Protein AF-0000000085230302 (afdb_homodimer)

Solvent-accessible surface area (backbone atoms only — not comparable to full-atom values): 9273 Å² total; per-residue (Å²): 126,57,36,33,42,34,34,62,73,45,57,63,56,43,50,49,51,52,50,52,35,57,73,69,68,49,77,66,43,80,44,57,36,76,82,29,72,66,53,37,50,51,52,20,58,40,66,72,32,91,76,67,66,61,36,36,35,22,32,63,75,33,56,48,39,41,62,70,55,47,51,50,20,53,74,67,72,36,46,68,62,46,63,61,83,125,58,35,33,41,34,35,62,75,44,58,65,56,42,51,48,51,52,50,51,34,55,75,70,66,49,77,67,44,83,44,57,35,74,81,29,71,65,53,38,50,50,52,19,59,42,65,72,32,89,75,66,65,60,37,37,35,23,33,63,76,31,55,48,40,41,60,70,53,48,53,50,21,55,74,67,70,36,48,67,60,44,64,62,81

Organism: Amphiprion ocellaris (NCBI:txid80972)

Nearest PDB structures (foldseek):
  1t1v-assembly1_B  TM=9.118E-01  e=7.347E-06  Mus musculus
  1j0f-assembly1_A  TM=9.000E-01  e=3.557E-06  Mus musculus
  1sj6-assembly1_A  TM=8.194E-01  e=7.347E-06  Homo sapiens
  2e7p-assembly5_D  TM=6.920E-01  e=3.205E-01  Populus tremula x Populus tremuloides
  8plv-assembly1_A  TM=7.023E-01  e=3.657E-01  Schistosoma mansoni

pLDDT: mean 91.7, std 6.75, range [56.91, 97.38]

Radius of gyration: 17.57 Å; Cα contacts (8 Å, |Δi|>4): 260; chains: 2; bounding box: 34×49×40 Å

Sequence (170 aa):
MSLTLFYTSIKKSQDKIKAVLESLKIPFIMVDIAQSSEDRETMRRICGNPTALPPQLAHGDVYCGDFAAFENAIEEERLEEFLKQMSLTLFYTSIKKSQDKIKAVLESLKIPFIMVDIAQSSEDRETMRRICGNPTALPPQLAHGDVYCGDFAAFENAIEEERLEEFLKQ

Structure (mmCIF, N/CA/C/O backbone):
data_AF-0000000085230302-model_v1
#
loop_
_entity.id
_entity.type
_entity.pdbx_description
1 polymer 'SH3 domain-binding glutamic acid-rich-like protein'
#
loop_
_atom_site.group_PDB
_atom_site.id
_atom_site.type_symbol
_atom_site.label_atom_id
_atom_site.label_alt_id
_atom_site.label_comp_id
_atom_site.label_asym_id
_atom_site.label_entity_id
_atom_site.label_seq_id
_atom_site.pdbx_PDB_ins_code
_atom_site.Cartn_x
_atom_site.Cartn_y
_atom_site.Cartn_z
_atom_site.occupancy
_atom_site.B_iso_or_equiv
_atom_site.auth_seq_id
_atom_site.auth_comp_id
_atom_site.auth_asym_id
_atom_site.auth_atom_id
_atom_site.pdbx_PDB_model_num
ATOM 1 N N . MET A 1 1 ? -1.915 -22.859 1.489 1 68.5 1 MET A N 1
ATOM 2 C CA . MET A 1 1 ? -1.271 -21.562 1.744 1 68.5 1 MET A CA 1
ATOM 3 C C . MET A 1 1 ? -2.188 -20.406 1.355 1 68.5 1 MET A C 1
ATOM 5 O O . MET A 1 1 ? -3.084 -20.578 0.526 1 68.5 1 MET A O 1
ATOM 9 N N . SER A 1 2 ? -2.25 -19.406 2.164 1 88.75 2 SER A N 1
ATOM 10 C CA . SER A 1 2 ? -3.342 -18.438 2.049 1 88.75 2 SER A CA 1
ATOM 11 C C . SER A 1 2 ? -2.926 -17.234 1.222 1 88.75 2 SER A C 1
ATOM 13 O O . SER A 1 2 ? -1.739 -16.906 1.144 1 88.75 2 SER A O 1
ATOM 15 N N . LEU A 1 3 ? -3.748 -16.781 0.432 1 95.44 3 LEU A N 1
ATOM 16 C CA . LEU A 1 3 ? -3.568 -15.547 -0.328 1 95.44 3 LEU A CA 1
ATOM 17 C C . LEU A 1 3 ? -3.477 -14.336 0.602 1 95.44 3 LEU A C 1
ATOM 19 O O . LEU A 1 3 ? -4.273 -14.211 1.535 1 95.44 3 LEU A O 1
ATOM 23 N N . THR A 1 4 ? -2.367 -13.656 0.421 1 97.19 4 THR A N 1
ATOM 24 C CA . THR A 1 4 ? -2.152 -12.469 1.242 1 97.19 4 THR A CA 1
ATOM 25 C C . THR A 1 4 ? -2.244 -11.203 0.396 1 97.19 4 THR A C 1
ATOM 27 O O . THR A 1 4 ? -1.659 -11.125 -0.686 1 97.19 4 THR A O 1
ATOM 30 N N . LEU A 1 5 ? -3.049 -10.258 0.767 1 96.88 5 LEU A N 1
ATOM 31 C CA . LEU A 1 5 ? -3.102 -8.906 0.214 1 96.88 5 LEU A CA 1
ATOM 32 C C . LEU A 1 5 ? -2.355 -7.926 1.109 1 96.88 5 LEU A C 1
ATOM 34 O O . LEU A 1 5 ? -2.816 -7.605 2.207 1 96.88 5 LEU A O 1
ATOM 38 N N . PHE A 1 6 ? -1.157 -7.527 0.71 1 95.75 6 PHE A N 1
ATOM 39 C CA . PHE A 1 6 ? -0.429 -6.465 1.396 1 95.75 6 PHE A CA 1
ATOM 40 C C . PHE A 1 6 ? -0.986 -5.098 1.022 1 95.75 6 PHE A C 1
ATOM 42 O O . PHE A 1 6 ? -1.06 -4.75 -0.159 1 95.75 6 PHE A O 1
ATOM 49 N N . TYR A 1 7 ? -1.356 -4.293 1.96 1 92.38 7 TYR A N 1
ATOM 50 C CA . TYR A 1 7 ? -1.956 -2.984 1.72 1 92.38 7 TYR A CA 1
ATOM 51 C C . TYR A 1 7 ? -1.446 -1.959 2.725 1 92.38 7 TYR A C 1
ATOM 53 O O . TYR A 1 7 ? -0.609 -2.275 3.574 1 92.38 7 TYR A O 1
ATOM 61 N N . THR A 1 8 ? -1.794 -0.747 2.537 1 87.25 8 THR A N 1
ATOM 62 C CA . THR A 1 8 ? -1.407 0.295 3.482 1 87.25 8 THR A CA 1
ATOM 63 C C . THR A 1 8 ? -2.617 1.128 3.895 1 87.25 8 THR A C 1
ATOM 65 O O . THR A 1 8 ? -3.5 1.396 3.078 1 87.25 8 THR A O 1
ATOM 68 N N . SER A 1 9 ? -2.877 1.364 5.203 1 77.31 9 SER A N 1
ATOM 69 C CA . SER A 1 9 ? -3.959 2.164 5.766 1 77.31 9 SER A CA 1
ATOM 70 C C . SER A 1 9 ? -3.6 3.646 5.785 1 77.31 9 SER A C 1
ATOM 72 O O . SER A 1 9 ? -4.207 4.43 6.516 1 77.31 9 SER A O 1
ATOM 74 N N . ILE A 1 10 ? -2.693 4.074 5.012 1 74.94 10 ILE A N 1
ATOM 75 C CA . ILE A 1 10 ? -2.143 5.422 5.098 1 74.94 10 ILE A CA 1
ATOM 76 C C . ILE A 1 10 ? -3.172 6.434 4.594 1 74.94 10 ILE A C 1
ATOM 78 O O . ILE A 1 10 ? -2.996 7.645 4.762 1 74.94 10 ILE A O 1
ATOM 82 N N . LYS A 1 11 ? -4.234 6.102 4.031 1 75.38 11 LYS A N 1
ATOM 83 C CA . LYS A 1 11 ? -5.203 7.004 3.414 1 75.38 11 LYS A CA 1
ATOM 84 C C . LYS A 1 11 ? -5.785 7.973 4.441 1 75.38 11 LYS A C 1
ATOM 86 O O . LYS A 1 11 ? -5.859 9.18 4.191 1 75.38 11 LYS A O 1
ATOM 91 N N . LYS A 1 12 ? -6.172 7.414 5.504 1 81.31 12 LYS A N 1
ATOM 92 C CA . LYS A 1 12 ? -6.773 8.25 6.539 1 81.31 12 LYS A CA 1
ATOM 93 C C . LYS A 1 12 ? -5.812 9.344 6.988 1 81.31 12 LYS A C 1
ATOM 95 O O . LYS A 1 12 ? -6.219 10.492 7.176 1 81.31 12 LYS A O 1
ATOM 100 N N . SER A 1 13 ? -4.531 8.93 7.047 1 88.25 13 SER A N 1
ATOM 101 C CA . SER A 1 13 ? -3.527 9.891 7.496 1 88.25 13 SER A CA 1
ATOM 102 C C . SER A 1 13 ? -3.32 11 6.469 1 88.25 13 SER A C 1
ATOM 104 O O . SER A 1 13 ? -3.24 12.18 6.828 1 88.25 13 SER A O 1
ATOM 106 N N . GLN A 1 14 ? -3.264 10.656 5.203 1 91.88 14 GLN A N 1
ATOM 107 C CA . GLN A 1 14 ? -3.088 11.656 4.152 1 91.88 14 GLN A CA 1
ATOM 108 C C . GLN A 1 14 ? -4.301 12.578 4.062 1 91.88 14 GLN A C 1
ATOM 110 O O . GLN A 1 14 ? -4.152 13.789 3.896 1 91.88 14 GLN A O 1
ATOM 115 N N . ASP A 1 15 ? -5.484 12.016 4.191 1 91.06 15 ASP A N 1
ATOM 116 C CA . ASP A 1 15 ? -6.711 12.812 4.141 1 91.06 15 ASP A CA 1
ATOM 117 C C . ASP A 1 15 ? -6.77 13.812 5.293 1 91.06 15 ASP A C 1
ATOM 119 O O . ASP A 1 15 ? -7.203 14.945 5.113 1 91.06 15 ASP A O 1
ATOM 123 N N . LYS A 1 16 ? -6.328 13.336 6.406 1 93.38 16 LYS A N 1
ATOM 124 C CA . LYS A 1 16 ? -6.324 14.219 7.57 1 93.38 16 LYS A CA 1
ATOM 125 C C . LYS A 1 16 ? -5.375 15.391 7.363 1 93.38 16 LYS A C 1
ATOM 127 O O . LYS A 1 16 ? -5.727 16.531 7.652 1 93.38 16 LYS A O 1
ATOM 132 N N . ILE A 1 17 ? -4.207 15.156 6.887 1 96.12 17 ILE A N 1
ATOM 133 C CA . ILE A 1 17 ? -3.24 16.219 6.633 1 96.12 17 ILE A CA 1
ATOM 134 C C . ILE A 1 17 ? -3.828 17.219 5.641 1 96.12 17 ILE A C 1
ATOM 136 O O . ILE A 1 17 ? -3.814 18.438 5.891 1 96.12 17 ILE A O 1
ATOM 140 N N . LYS A 1 18 ? -4.297 16.672 4.531 1 96.06 18 LYS A N 1
ATOM 141 C CA . LYS A 1 18 ? -4.887 17.516 3.496 1 96.06 18 LYS A CA 1
ATOM 142 C C . LYS A 1 18 ? -6 18.391 4.07 1 96.06 18 LYS A C 1
ATOM 144 O O . LYS A 1 18 ? -6.031 19.594 3.834 1 96.06 18 LYS A O 1
ATOM 149 N N . ALA A 1 19 ? -6.949 17.797 4.82 1 95.88 19 ALA A N 1
ATOM 150 C CA . ALA A 1 19 ? -8.086 18.5 5.395 1 95.88 19 ALA A CA 1
ATOM 151 C C . ALA A 1 19 ? -7.629 19.625 6.312 1 95.88 19 ALA A C 1
ATOM 153 O O . ALA A 1 19 ? -8.18 20.734 6.27 1 95.88 19 ALA A O 1
ATOM 154 N N . VAL A 1 20 ? -6.656 19.375 7.156 1 96.31 20 VAL A N 1
ATOM 155 C CA . VAL A 1 20 ? -6.145 20.359 8.109 1 96.31 20 VAL A CA 1
ATOM 156 C C . VAL A 1 20 ? -5.504 21.531 7.355 1 96.31 20 VAL A C 1
ATOM 158 O O . VAL A 1 20 ? -5.77 22.688 7.656 1 96.31 20 VAL A O 1
ATOM 161 N N . LEU A 1 21 ? -4.637 21.219 6.355 1 96 21 LEU A N 1
ATOM 162 C CA . LEU A 1 21 ? -3.98 22.266 5.574 1 96 21 LEU A CA 1
ATOM 163 C C . LEU A 1 21 ? -5.008 23.125 4.84 1 96 21 LEU A C 1
ATOM 165 O O . LEU A 1 21 ? -4.887 24.344 4.805 1 96 21 LEU A O 1
ATOM 169 N N . GLU A 1 22 ? -6.023 22.516 4.293 1 96.81 22 GLU A N 1
ATOM 170 C CA . GLU A 1 22 ? -7.082 23.234 3.598 1 96.81 22 GLU A CA 1
ATOM 171 C C . GLU A 1 22 ? -7.895 24.094 4.562 1 96.81 22 GLU A C 1
ATOM 173 O O . GLU A 1 22 ? -8.219 25.25 4.258 1 96.81 22 GLU A O 1
ATOM 178 N N . SER A 1 23 ? -8.25 23.484 5.66 1 95.62 23 SER A N 1
ATOM 179 C CA . SER A 1 23 ? -9.023 24.219 6.66 1 95.62 23 SER A CA 1
ATOM 180 C C . SER A 1 23 ? -8.273 25.453 7.141 1 95.62 23 SER A C 1
ATOM 182 O O . SER A 1 23 ? -8.891 26.484 7.418 1 95.62 23 SER A O 1
ATOM 184 N N . LEU A 1 24 ? -6.992 25.359 7.277 1 93.69 24 LEU A N 1
ATOM 185 C CA . LEU A 1 24 ? -6.16 26.453 7.762 1 93.69 24 LEU A CA 1
ATOM 186 C C . LEU A 1 24 ? -5.711 27.359 6.605 1 93.69 24 LEU A C 1
ATOM 188 O O . LEU A 1 24 ? -4.961 28.312 6.812 1 93.69 24 LEU A O 1
ATOM 192 N N . LYS A 1 25 ? -6.102 27.047 5.406 1 94.75 25 LYS A N 1
ATOM 193 C CA . LYS A 1 25 ? -5.789 27.812 4.199 1 94.75 25 LYS A CA 1
ATOM 194 C C . LYS A 1 25 ? -4.281 27.875 3.971 1 94.75 25 LYS A C 1
ATOM 196 O O . LYS A 1 25 ? -3.756 28.922 3.588 1 94.75 25 LYS A O 1
ATOM 201 N N . ILE A 1 26 ? -3.633 26.828 4.254 1 93.5 26 ILE A N 1
ATOM 202 C CA . ILE A 1 26 ? -2.209 26.703 3.955 1 93.5 26 ILE A CA 1
ATOM 203 C C . ILE A 1 26 ? -2.021 26.125 2.557 1 93.5 26 ILE A C 1
ATOM 205 O O . ILE A 1 26 ? -2.453 25 2.285 1 93.5 26 ILE A O 1
ATOM 209 N N . PRO A 1 27 ? -1.378 26.922 1.729 1 95.12 27 PRO A N 1
ATOM 210 C CA . PRO A 1 27 ? -1.159 26.422 0.374 1 95.12 27 PRO A CA 1
ATOM 211 C C . PRO A 1 27 ? -0.179 25.25 0.337 1 95.12 27 PRO A C 1
ATOM 213 O O . PRO A 1 27 ? 0.812 25.234 1.072 1 95.12 27 PRO A O 1
ATOM 216 N N . PHE A 1 28 ? -0.475 24.297 -0.526 1 96.62 28 PHE A N 1
ATOM 217 C CA . PHE A 1 28 ? 0.389 23.141 -0.683 1 96.62 28 PHE A CA 1
ATOM 218 C C . PHE A 1 28 ? 0.173 22.484 -2.041 1 96.62 28 PHE A C 1
ATOM 220 O O . PHE A 1 28 ? -0.838 22.719 -2.701 1 96.62 28 PHE A O 1
ATOM 227 N N . ILE A 1 29 ? 1.235 21.703 -2.4 1 96.44 29 ILE A N 1
ATOM 228 C CA . ILE A 1 29 ? 1.155 20.891 -3.617 1 96.44 29 ILE A CA 1
ATOM 229 C C . ILE A 1 29 ? 1.073 19.422 -3.252 1 96.44 29 ILE A C 1
ATOM 231 O O . ILE A 1 29 ? 1.691 18.969 -2.281 1 96.44 29 ILE A O 1
ATOM 235 N N . MET A 1 30 ? 0.29 18.688 -4.035 1 94.75 30 MET A N 1
ATOM 236 C CA . MET A 1 30 ? 0.163 17.234 -3.836 1 94.75 30 MET A CA 1
ATOM 237 C C . MET A 1 30 ? 0.973 16.469 -4.875 1 94.75 30 MET A C 1
ATOM 239 O O . MET A 1 30 ? 0.862 16.734 -6.074 1 94.75 30 MET A O 1
ATOM 243 N N . VAL A 1 31 ? 1.837 15.602 -4.422 1 94.31 31 VAL A N 1
ATOM 244 C CA . VAL A 1 31 ? 2.639 14.773 -5.316 1 94.31 31 VAL A CA 1
ATOM 245 C C . VAL A 1 31 ? 2.33 13.305 -5.07 1 94.31 31 VAL A C 1
ATOM 247 O O . VAL A 1 31 ? 2.59 12.781 -3.986 1 94.31 31 VAL A O 1
ATOM 250 N N . ASP A 1 32 ? 1.752 12.586 -6.082 1 91.94 32 ASP A N 1
ATOM 251 C CA . ASP A 1 32 ? 1.423 11.164 -6 1 91.94 32 ASP A CA 1
ATOM 252 C C . ASP A 1 32 ? 2.629 10.297 -6.359 1 91.94 32 ASP A C 1
ATOM 254 O O . ASP A 1 32 ? 3.01 10.211 -7.531 1 91.94 32 ASP A O 1
ATOM 258 N N . ILE A 1 33 ? 3.16 9.578 -5.375 1 90.19 33 ILE A N 1
ATOM 259 C CA . ILE A 1 33 ? 4.402 8.852 -5.602 1 90.19 33 ILE A CA 1
ATOM 260 C C . ILE A 1 33 ? 4.098 7.48 -6.207 1 90.19 33 ILE A C 1
ATOM 262 O O . ILE A 1 33 ? 5.012 6.754 -6.6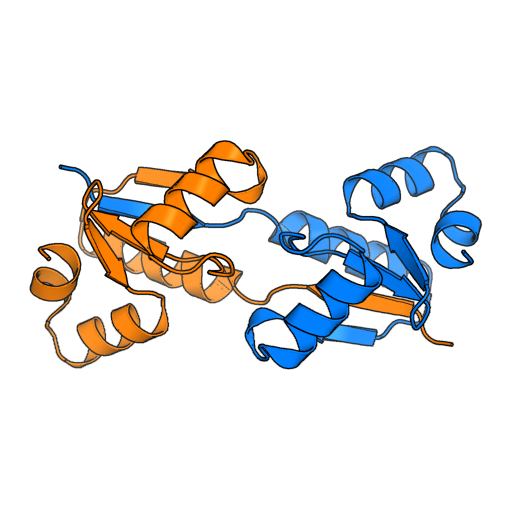02 1 90.19 33 ILE A O 1
ATOM 266 N N . ALA A 1 34 ? 2.861 7.07 -6.223 1 83.56 34 ALA A N 1
ATOM 267 C CA . ALA A 1 34 ? 2.49 5.805 -6.852 1 83.56 34 ALA A CA 1
ATOM 268 C C . ALA A 1 34 ? 2.617 5.887 -8.367 1 83.56 34 ALA A C 1
ATOM 270 O O . ALA A 1 34 ? 2.809 4.871 -9.039 1 83.56 34 ALA A O 1
ATOM 271 N N . GLN A 1 35 ? 2.625 7.062 -8.969 1 81.62 35 G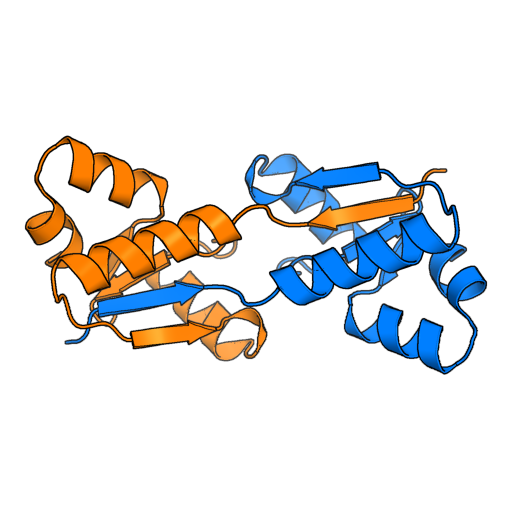LN A N 1
ATOM 272 C CA . GLN A 1 35 ? 2.561 7.246 -10.414 1 81.62 35 GLN A CA 1
ATOM 273 C C . GLN A 1 35 ? 3.951 7.473 -11 1 81.62 35 GLN A C 1
ATOM 275 O O . GLN A 1 35 ? 4.133 7.426 -12.219 1 81.62 35 GLN A O 1
ATOM 280 N N . SER A 1 36 ? 4.98 7.664 -10.164 1 85.19 36 SER A N 1
ATOM 281 C CA . SER A 1 36 ? 6.301 8.031 -10.664 1 85.19 36 SER A CA 1
ATOM 282 C C . SER A 1 36 ? 7.402 7.527 -9.734 1 85.19 36 SER A C 1
ATOM 284 O O . SER A 1 36 ? 7.473 7.934 -8.57 1 85.19 36 SER A O 1
ATOM 286 N N . SER A 1 37 ? 8.305 6.676 -10.328 1 88.31 37 SER A N 1
ATOM 287 C CA . SER A 1 37 ? 9.484 6.246 -9.586 1 88.31 37 SER A CA 1
ATOM 288 C C . SER A 1 37 ? 10.398 7.43 -9.258 1 88.31 37 SER A C 1
ATOM 290 O O . SER A 1 37 ? 11.031 7.453 -8.203 1 88.31 37 SER A O 1
ATOM 292 N N . GLU A 1 38 ? 10.383 8.414 -10.117 1 93.75 38 GLU A N 1
ATOM 293 C CA . GLU A 1 38 ? 11.195 9.609 -9.898 1 93.75 38 GLU A CA 1
ATOM 294 C C . GLU A 1 38 ? 10.695 10.398 -8.695 1 93.75 38 GLU A C 1
ATOM 296 O O . GLU A 1 38 ? 11.492 10.852 -7.867 1 93.75 38 GLU A O 1
ATOM 301 N N . ASP A 1 39 ? 9.391 10.562 -8.609 1 94.19 39 ASP A N 1
ATOM 302 C CA . ASP A 1 39 ? 8.812 11.281 -7.477 1 94.19 39 ASP A CA 1
ATOM 303 C C . ASP A 1 39 ? 9.062 10.539 -6.168 1 94.19 39 ASP A C 1
ATOM 305 O O . ASP A 1 39 ? 9.328 11.156 -5.137 1 94.19 39 ASP A O 1
ATOM 309 N N . ARG A 1 40 ? 9 9.289 -6.25 1 91.81 40 ARG A N 1
ATOM 310 C CA . ARG A 1 40 ? 9.273 8.453 -5.09 1 91.81 40 ARG A CA 1
ATOM 311 C C . ARG A 1 40 ? 10.719 8.617 -4.625 1 91.81 40 ARG A C 1
ATOM 313 O O . ARG A 1 40 ? 10.977 8.781 -3.43 1 91.81 40 ARG A O 1
ATOM 320 N N . GLU A 1 41 ? 11.641 8.594 -5.578 1 94.25 41 GLU A N 1
ATOM 321 C CA . GLU A 1 41 ? 13.055 8.781 -5.254 1 94.25 41 GLU A CA 1
ATOM 322 C C . GLU A 1 41 ? 13.312 10.164 -4.672 1 94.25 41 GLU A C 1
ATOM 324 O O . GLU A 1 41 ? 14.07 10.312 -3.715 1 94.25 41 GLU A O 1
ATOM 329 N N . THR A 1 42 ? 12.703 11.133 -5.219 1 95.94 42 THR A N 1
ATOM 330 C CA . THR A 1 42 ? 12.828 12.492 -4.715 1 95.94 42 THR A CA 1
ATOM 331 C C . THR A 1 42 ? 12.359 12.586 -3.268 1 95.94 42 THR A C 1
ATOM 333 O O . THR A 1 42 ? 13.055 13.141 -2.414 1 95.94 42 THR A O 1
ATOM 336 N N . MET A 1 43 ? 11.148 11.984 -2.961 1 96 43 MET A N 1
ATOM 337 C CA . MET A 1 43 ? 10.625 11.984 -1.6 1 96 43 MET A CA 1
ATOM 338 C C . MET A 1 43 ? 11.609 11.32 -0.639 1 96 43 MET A C 1
ATOM 340 O O . MET A 1 43 ? 11.922 11.875 0.415 1 96 43 MET A O 1
ATOM 344 N N . ARG A 1 44 ? 12.117 10.203 -1.077 1 95.62 44 ARG A N 1
ATOM 345 C CA . ARG A 1 44 ? 13.008 9.43 -0.209 1 95.62 44 ARG A CA 1
ATOM 346 C C . ARG A 1 44 ? 14.336 10.148 -0.002 1 95.62 44 ARG A C 1
ATOM 348 O O . ARG A 1 44 ? 14.922 10.078 1.079 1 95.62 44 ARG A O 1
ATOM 355 N N . ARG A 1 45 ? 14.82 10.797 -1.045 1 96.38 45 ARG A N 1
ATOM 356 C CA . ARG A 1 45 ? 16.016 11.625 -0.924 1 96.38 45 ARG A CA 1
ATOM 357 C C . ARG A 1 45 ? 15.805 12.75 0.082 1 96.38 45 ARG A C 1
ATOM 359 O O . ARG A 1 45 ? 16.625 12.961 0.97 1 96.38 45 ARG A O 1
ATOM 366 N N . ILE A 1 46 ? 14.695 13.414 -0.033 1 95.62 46 ILE A N 1
ATOM 367 C CA . ILE A 1 46 ? 14.383 14.539 0.84 1 95.62 46 ILE A CA 1
ATOM 368 C C . ILE A 1 46 ? 14.242 14.055 2.281 1 95.62 46 ILE A C 1
ATOM 370 O O . ILE A 1 46 ? 14.734 14.695 3.211 1 95.62 46 ILE A O 1
ATOM 374 N N . CYS A 1 47 ? 13.594 12.961 2.477 1 94.38 47 CYS A N 1
ATOM 375 C CA . CYS A 1 47 ? 13.352 12.375 3.791 1 94.38 47 CYS A CA 1
ATOM 376 C C . CYS A 1 47 ? 14.648 11.836 4.391 1 94.38 47 CYS A C 1
ATOM 378 O O . CYS A 1 47 ? 14.742 11.648 5.605 1 94.38 47 CYS A O 1
ATOM 380 N N . GLY A 1 48 ? 15.641 11.523 3.521 1 94.19 48 GLY A N 1
ATOM 381 C CA . GLY A 1 48 ? 16.844 10.844 3.965 1 94.19 48 GLY A CA 1
ATOM 382 C C . GLY A 1 48 ? 16.609 9.398 4.352 1 94.19 48 GLY A C 1
ATOM 383 O O . GLY A 1 48 ? 17.266 8.867 5.242 1 94.19 48 GLY A O 1
ATOM 384 N N . ASN A 1 49 ? 15.57 8.781 3.873 1 91.56 49 ASN A N 1
ATOM 385 C CA . ASN A 1 49 ? 15.133 7.422 4.164 1 91.56 49 ASN A CA 1
ATOM 386 C C . ASN A 1 49 ? 14.703 6.688 2.9 1 91.56 49 ASN A C 1
ATOM 388 O O . ASN A 1 49 ? 13.641 6.969 2.346 1 91.56 49 ASN A O 1
ATOM 392 N N . PRO A 1 50 ? 15.547 5.703 2.459 1 88.88 50 PRO A N 1
ATOM 393 C CA . PRO A 1 50 ? 15.281 5.012 1.194 1 88.88 50 PRO A CA 1
ATOM 394 C C . PRO A 1 50 ? 14.016 4.16 1.241 1 88.88 50 PRO A C 1
ATOM 396 O O . PRO A 1 50 ? 13.531 3.711 0.199 1 88.88 50 PRO A O 1
ATOM 399 N N . THR A 1 51 ? 13.43 3.984 2.398 1 85.56 51 THR A N 1
ATOM 400 C CA . THR A 1 51 ? 12.25 3.127 2.502 1 85.56 51 THR A CA 1
ATOM 401 C C . THR A 1 51 ? 11.062 3.908 3.045 1 85.56 51 THR A C 1
ATOM 403 O O . THR A 1 51 ? 10.086 3.318 3.514 1 85.56 51 THR A O 1
ATOM 406 N N . ALA A 1 52 ? 11.148 5.25 3.018 1 89.5 52 ALA A N 1
ATOM 407 C CA . ALA A 1 52 ? 10.078 6.09 3.547 1 89.5 52 ALA A CA 1
ATOM 408 C C . ALA A 1 52 ? 8.758 5.812 2.834 1 89.5 52 ALA A C 1
ATOM 410 O O . ALA A 1 52 ? 8.727 5.641 1.613 1 89.5 52 ALA A O 1
ATOM 411 N N . LEU A 1 53 ? 7.668 5.719 3.539 1 88.94 53 LEU A N 1
ATOM 412 C CA . LEU A 1 53 ? 6.312 5.617 3.014 1 88.94 53 LEU A CA 1
ATOM 413 C C . LEU A 1 53 ? 5.582 6.949 3.129 1 88.94 53 LEU A C 1
ATOM 415 O O . LEU A 1 53 ? 5.859 7.738 4.035 1 88.94 53 LEU A O 1
ATOM 419 N N . PRO A 1 54 ? 4.715 7.211 2.199 1 91.88 54 PRO A N 1
ATOM 420 C CA . PRO A 1 54 ? 3.852 8.383 2.355 1 91.88 54 PRO A CA 1
ATOM 421 C C . PRO A 1 54 ? 2.82 8.211 3.469 1 91.88 54 PRO A C 1
ATOM 423 O O . PRO A 1 54 ? 2.6 7.098 3.947 1 91.88 54 PRO A O 1
ATOM 426 N N . PRO A 1 55 ? 2.295 9.234 3.916 1 93.94 55 PRO A N 1
ATOM 427 C CA . PRO A 1 55 ? 2.49 10.617 3.471 1 93.94 55 PRO A CA 1
ATOM 428 C C . PRO A 1 55 ? 3.736 11.266 4.074 1 93.94 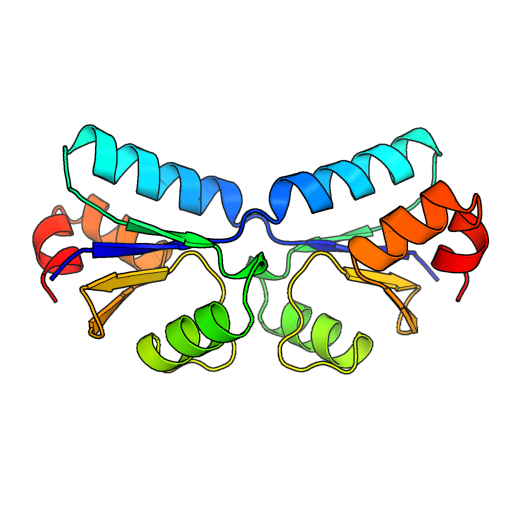55 PRO A C 1
ATOM 430 O O . PRO A 1 55 ? 4.156 10.891 5.176 1 93.94 55 PRO A O 1
ATOM 433 N N . GLN A 1 56 ? 4.359 12.125 3.422 1 96.06 56 GLN A N 1
ATOM 434 C CA . GLN A 1 56 ? 5.504 12.922 3.848 1 96.06 56 GLN A CA 1
ATOM 435 C C . GLN A 1 56 ? 5.316 14.391 3.488 1 96.06 56 GLN A C 1
ATOM 437 O O . GLN A 1 56 ? 4.688 14.711 2.477 1 96.06 56 GLN A O 1
ATOM 442 N N . LEU A 1 57 ? 5.785 15.227 4.32 1 97.38 57 LEU A N 1
ATOM 443 C CA . LEU A 1 57 ? 5.707 16.672 4.09 1 97.38 57 LEU A CA 1
ATOM 444 C C . LEU A 1 57 ? 7.102 17.266 3.943 1 97.38 57 LEU A C 1
ATOM 446 O O . LEU A 1 57 ? 8.023 16.891 4.672 1 97.38 57 LEU A O 1
ATOM 450 N N . ALA A 1 58 ? 7.254 18.188 2.996 1 96.75 58 ALA A N 1
ATOM 451 C CA . ALA A 1 58 ? 8.508 18.891 2.766 1 96.75 58 ALA A CA 1
ATOM 452 C C . ALA A 1 58 ? 8.25 20.312 2.254 1 96.75 58 ALA A C 1
ATOM 454 O O . ALA A 1 58 ? 7.246 20.547 1.576 1 96.75 58 ALA A O 1
ATOM 455 N N . HIS A 1 59 ? 9.016 21.172 2.65 1 95.12 59 HIS A N 1
ATOM 456 C CA . HIS A 1 59 ? 9.102 22.5 2.053 1 95.12 59 HIS A CA 1
ATOM 457 C C . HIS A 1 59 ? 10.266 22.578 1.073 1 95.12 59 HIS A C 1
ATOM 459 O O . HIS A 1 59 ? 11.406 22.812 1.481 1 95.12 59 HIS A O 1
ATOM 465 N N . GLY A 1 60 ? 9.906 22.5 -0.199 1 91.31 60 GLY A N 1
ATOM 466 C CA . GLY A 1 60 ? 11 22.328 -1.144 1 91.31 60 GLY A CA 1
ATOM 467 C C . GLY A 1 60 ? 11.828 21.078 -0.883 1 91.31 60 GLY A C 1
ATOM 468 O O . GLY A 1 60 ? 11.289 19.969 -0.84 1 91.31 60 GLY A O 1
ATOM 469 N N . ASP A 1 61 ? 13.148 21.219 -0.607 1 92.56 61 ASP A N 1
ATOM 470 C CA . ASP A 1 61 ? 14.031 20.078 -0.354 1 92.56 61 ASP A CA 1
ATOM 471 C C . ASP A 1 61 ? 14.266 19.891 1.143 1 92.56 61 ASP A C 1
ATOM 473 O O . ASP A 1 61 ? 15.102 19.078 1.547 1 92.56 61 ASP A O 1
ATOM 477 N N . VAL A 1 62 ? 13.531 20.688 1.854 1 94 62 VAL A N 1
ATOM 478 C CA . VAL A 1 62 ? 13.68 20.578 3.301 1 94 62 VAL A CA 1
ATOM 479 C C . VAL A 1 62 ? 12.586 19.688 3.877 1 94 62 VAL A C 1
ATOM 481 O O . VAL A 1 62 ? 11.398 20 3.771 1 94 62 VAL A O 1
ATOM 484 N N . TYR A 1 63 ? 13.062 18.594 4.508 1 96.25 63 TYR A N 1
ATOM 485 C CA . TYR A 1 63 ? 12.133 17.641 5.094 1 96.25 63 TYR A CA 1
ATOM 486 C C . TYR A 1 63 ? 11.453 18.219 6.328 1 96.25 63 TYR A C 1
ATOM 488 O O . TYR A 1 63 ? 12.117 18.781 7.207 1 96.25 63 TYR A O 1
ATOM 496 N N . CYS A 1 64 ? 10.039 18.172 6.406 1 96.38 64 CYS A N 1
ATOM 497 C CA . CYS A 1 64 ? 9.281 18.609 7.57 1 96.38 64 CYS A CA 1
ATOM 498 C C . CYS A 1 64 ? 8.984 17.438 8.5 1 96.38 64 CYS A C 1
ATOM 500 O O . CYS A 1 64 ? 9.18 17.531 9.711 1 96.38 64 CYS A O 1
ATOM 502 N N . GLY A 1 65 ? 8.453 16.344 7.898 1 95.81 65 GLY A N 1
ATOM 503 C CA . GLY A 1 65 ? 8.117 15.211 8.734 1 95.81 65 GLY A CA 1
ATOM 504 C C . GLY A 1 65 ? 7.031 14.336 8.141 1 95.81 65 GLY A C 1
ATOM 505 O O . GLY A 1 65 ? 6.539 14.609 7.043 1 95.81 65 GLY A O 1
ATOM 506 N N . ASP A 1 66 ? 6.766 13.203 8.945 1 94.62 66 ASP A N 1
ATOM 507 C CA . ASP A 1 66 ? 5.695 12.281 8.578 1 94.62 66 ASP A CA 1
ATOM 508 C C . ASP A 1 66 ? 4.398 12.625 9.305 1 94.62 66 ASP A C 1
ATOM 510 O O . ASP A 1 66 ? 4.273 13.703 9.891 1 94.62 66 ASP A O 1
ATOM 514 N N . PHE A 1 67 ? 3.357 11.727 9.211 1 93.69 67 PHE A N 1
ATOM 515 C CA . PHE A 1 67 ? 2.049 11.945 9.812 1 93.69 67 PHE A CA 1
ATOM 516 C C . PHE A 1 67 ? 2.166 12.07 11.328 1 93.69 67 PHE A C 1
ATOM 518 O O . PHE A 1 67 ? 1.525 12.922 11.945 1 93.69 67 PHE A O 1
ATOM 525 N N . ALA A 1 68 ? 2.967 11.164 11.961 1 93.31 68 ALA A N 1
ATOM 526 C CA . ALA A 1 68 ? 3.146 11.219 13.406 1 93.31 68 ALA A CA 1
ATOM 527 C C . ALA A 1 68 ? 3.672 12.586 13.844 1 93.31 68 ALA A C 1
ATOM 529 O O . ALA A 1 68 ? 3.17 13.172 14.797 1 93.31 68 ALA A O 1
ATOM 530 N N . ALA A 1 69 ? 4.711 13.102 13.172 1 95 69 ALA A N 1
ATOM 531 C CA . ALA A 1 69 ? 5.273 14.414 13.453 1 95 69 ALA A CA 1
ATOM 532 C C . ALA A 1 69 ? 4.234 15.516 13.242 1 95 69 ALA A C 1
ATOM 534 O O . ALA A 1 69 ? 4.168 16.469 14.008 1 95 69 ALA A O 1
ATOM 535 N N . PHE A 1 70 ? 3.449 15.383 12.25 1 96.75 70 PHE A N 1
ATOM 536 C CA . PHE A 1 70 ? 2.389 16.344 11.945 1 96.75 70 PHE A CA 1
ATOM 537 C C . PHE A 1 70 ? 1.365 16.391 13.07 1 96.75 70 PHE A C 1
ATOM 539 O O . PHE A 1 70 ? 1.002 17.469 13.531 1 96.75 70 PHE A O 1
ATOM 546 N N . GLU A 1 71 ? 0.913 15.242 13.484 1 95.19 71 GLU A N 1
ATOM 547 C CA . GLU A 1 71 ? -0.061 15.18 14.57 1 95.19 71 GLU A CA 1
ATOM 548 C C . GLU A 1 71 ? 0.497 15.789 15.852 1 95.19 71 GLU A C 1
ATOM 550 O O . GLU A 1 71 ? -0.213 16.5 16.562 1 95.19 71 GLU A O 1
ATOM 555 N N . ASN A 1 72 ? 1.759 15.477 16.125 1 96.81 72 ASN A N 1
ATOM 556 C CA . ASN A 1 72 ? 2.408 16.062 17.297 1 96.81 72 ASN A CA 1
ATOM 557 C C . ASN A 1 72 ? 2.451 17.578 17.219 1 96.81 72 ASN A C 1
ATOM 559 O O . ASN A 1 72 ? 2.24 18.266 18.219 1 96.81 72 ASN A O 1
ATOM 563 N N . ALA A 1 73 ? 2.748 18.062 16.031 1 95.81 73 ALA A N 1
ATOM 564 C CA . ALA A 1 73 ? 2.807 19.5 15.812 1 95.81 73 ALA A CA 1
ATOM 565 C C . ALA A 1 73 ? 1.444 20.141 16.047 1 95.81 73 ALA A C 1
ATOM 567 O O . ALA A 1 73 ? 1.356 21.234 16.625 1 95.81 73 ALA A O 1
ATOM 568 N N . ILE A 1 74 ? 0.422 19.516 15.562 1 94.19 74 ILE A N 1
ATOM 569 C CA . ILE A 1 74 ? -0.934 20 15.781 1 94.19 74 ILE A CA 1
ATOM 570 C C . ILE A 1 74 ? -1.242 20.016 17.281 1 94.19 74 ILE A C 1
ATOM 572 O O . ILE A 1 74 ? -1.743 21.016 17.812 1 94.19 74 ILE A O 1
ATOM 576 N N . GLU A 1 75 ? -1.02 18.984 17.906 1 94.75 75 GLU A N 1
ATOM 577 C CA . GLU A 1 75 ? -1.298 18.828 19.344 1 94.75 75 GLU A CA 1
ATOM 578 C C . GLU A 1 75 ? -0.543 19.875 20.156 1 94.75 75 GLU A C 1
ATOM 580 O O . GLU A 1 75 ? -1.069 20.391 21.141 1 94.75 75 GLU A O 1
ATOM 585 N N . GLU A 1 76 ? 0.642 20.188 19.812 1 95.25 76 GLU A N 1
ATOM 586 C CA . GLU A 1 76 ? 1.489 21.141 20.516 1 95.25 76 GLU A CA 1
ATOM 587 C C . GLU A 1 76 ? 1.275 22.562 20 1 95.25 76 GLU A C 1
ATOM 589 O O . GLU A 1 76 ? 1.977 23.484 20.406 1 95.25 76 GLU A O 1
ATOM 594 N N . GLU A 1 77 ? 0.326 22.719 19.094 1 92.88 77 GLU A N 1
ATOM 595 C CA . GLU A 1 77 ? 0.05 24.016 1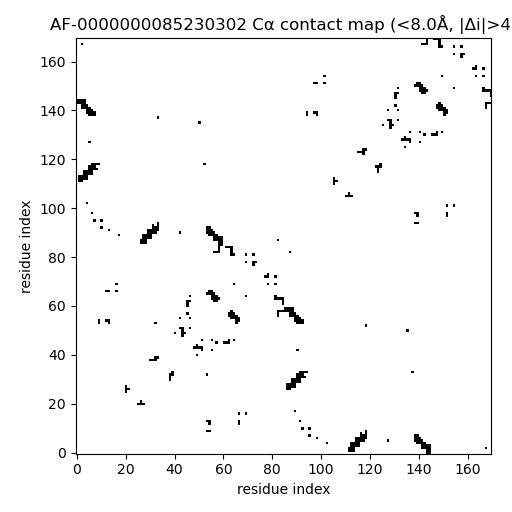8.5 1 92.88 77 GLU A CA 1
ATOM 596 C C . GLU A 1 77 ? 1.305 24.609 17.875 1 92.88 77 GLU A C 1
ATOM 598 O O . GLU A 1 77 ? 1.579 25.812 18.031 1 92.88 77 GLU A O 1
ATOM 603 N N . ARG A 1 78 ? 2.141 23.844 17.188 1 94.06 78 ARG A N 1
ATOM 604 C CA . ARG A 1 78 ? 3.381 24.266 16.531 1 94.06 78 ARG A CA 1
ATOM 605 C C . ARG A 1 78 ? 3.391 23.875 15.062 1 94.06 78 ARG A C 1
ATOM 607 O O . ARG A 1 78 ? 4.43 23.5 14.523 1 94.06 78 ARG A O 1
ATOM 614 N N . LEU A 1 79 ? 2.25 23.953 14.422 1 92.5 79 LEU A N 1
ATOM 615 C CA . LEU A 1 79 ? 2.123 23.547 13.031 1 92.5 79 LEU A CA 1
ATOM 616 C C . LEU A 1 79 ? 2.924 24.469 12.117 1 92.5 79 LEU A C 1
ATOM 618 O O . LEU A 1 79 ? 3.602 24 11.195 1 92.5 79 LEU A O 1
ATOM 622 N N . GLU A 1 80 ? 2.869 25.734 12.398 1 89.56 80 GLU A N 1
ATOM 623 C CA . GLU A 1 80 ? 3.607 26.688 11.586 1 89.56 80 GLU A CA 1
ATOM 624 C C . GLU A 1 80 ? 5.105 26.406 11.625 1 89.56 80 GLU A C 1
ATOM 626 O O . GLU A 1 80 ? 5.781 26.469 10.594 1 89.56 80 GLU A O 1
ATOM 631 N N . GLU A 1 81 ? 5.637 26.141 12.766 1 91.25 81 GLU A N 1
ATOM 632 C CA . GLU A 1 81 ? 7.047 25.812 12.914 1 91.25 81 GLU A CA 1
ATOM 633 C C . GLU A 1 81 ? 7.379 24.5 12.203 1 91.25 81 GLU A C 1
ATOM 635 O O . GLU A 1 81 ? 8.453 24.359 11.617 1 91.25 81 GLU A O 1
ATOM 640 N N . PHE A 1 82 ? 6.527 23.562 12.375 1 92.5 82 PHE A N 1
ATOM 641 C CA . PHE A 1 82 ? 6.672 22.25 11.742 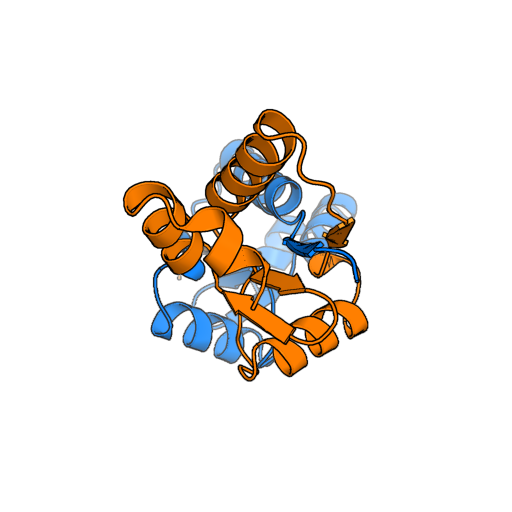1 92.5 82 PHE A CA 1
ATOM 642 C C . PHE A 1 82 ? 6.777 22.391 10.227 1 92.5 82 PHE A C 1
ATOM 644 O O . PHE A 1 82 ? 7.578 21.719 9.586 1 92.5 82 PHE A O 1
ATOM 651 N N . LEU A 1 83 ? 5.98 23.344 9.602 1 88.69 83 LEU A N 1
ATOM 652 C CA . LEU A 1 83 ? 5.922 23.5 8.148 1 88.69 83 LEU A CA 1
ATOM 653 C C . LEU A 1 83 ? 7.016 24.438 7.66 1 88.69 83 LEU A C 1
ATOM 655 O O . LEU A 1 83 ? 7.246 24.547 6.453 1 88.69 83 LEU A O 1
ATOM 659 N N . LYS A 1 84 ? 7.688 25.297 8.5 1 76.56 84 LYS A N 1
ATOM 660 C CA . LYS A 1 84 ? 8.703 26.281 8.172 1 76.56 84 LYS A CA 1
ATOM 661 C C . LYS A 1 84 ? 10.102 25.688 8.25 1 76.56 84 LYS A C 1
ATOM 663 O O . LYS A 1 84 ? 11.078 26.312 7.82 1 76.56 84 LYS A O 1
ATOM 668 N N . GLN A 1 85 ? 10.18 24.406 8.5 1 58 85 GLN A N 1
ATOM 669 C CA . GLN A 1 85 ? 11.586 24.078 8.75 1 58 85 GLN A CA 1
ATOM 670 C C . GLN A 1 85 ? 12.445 24.375 7.523 1 58 85 GLN A C 1
ATOM 672 O O . GLN A 1 85 ? 11.945 24.359 6.395 1 58 85 GLN A O 1
ATOM 677 N N . MET B 1 1 ? 9.117 28.969 -1.198 1 68.44 1 MET B N 1
ATOM 678 C CA . MET B 1 1 ? 9.148 27.547 -1.521 1 68.44 1 MET B CA 1
ATOM 679 C C . MET B 1 1 ? 7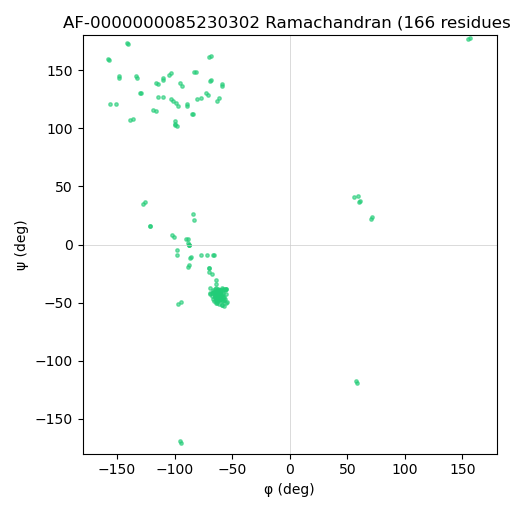.898 26.828 -1.018 1 68.44 1 MET B C 1
ATOM 681 O O . MET B 1 1 ? 7.254 27.297 -0.077 1 68.44 1 MET B O 1
ATOM 685 N N . SER B 1 2 ? 7.242 25.969 -1.79 1 88.62 2 SER B N 1
ATOM 686 C CA . SER B 1 2 ? 5.879 25.531 -1.535 1 88.62 2 SER B CA 1
ATOM 687 C C . SER B 1 2 ? 5.863 24.234 -0.736 1 88.62 2 SER B C 1
ATOM 689 O O . SER B 1 2 ? 6.812 23.438 -0.797 1 88.62 2 SER B O 1
ATOM 691 N N . LEU B 1 3 ? 5.062 24.172 0.166 1 95.56 3 LEU B N 1
ATOM 692 C CA . LEU B 1 3 ? 4.82 22.953 0.932 1 95.56 3 LEU B CA 1
ATOM 693 C C . LEU B 1 3 ? 4.312 21.828 0.028 1 95.56 3 LEU B C 1
ATOM 695 O O . LEU B 1 3 ? 3.428 22.047 -0.802 1 95.56 3 LEU B O 1
ATOM 699 N N . THR B 1 4 ? 5.043 20.75 0.155 1 97.12 4 THR B N 1
ATOM 700 C CA . THR B 1 4 ? 4.656 19.609 -0.657 1 97.12 4 THR B CA 1
ATOM 701 C C . THR B 1 4 ? 4.172 18.453 0.225 1 97.12 4 THR B C 1
ATOM 703 O O . THR B 1 4 ? 4.816 18.109 1.219 1 97.12 4 THR B O 1
ATOM 706 N N . LEU B 1 5 ? 3.002 17.938 -0.049 1 96.81 5 LEU B N 1
ATOM 707 C CA . LEU B 1 5 ? 2.479 16.703 0.547 1 96.81 5 LEU B CA 1
ATOM 708 C C . LEU B 1 5 ? 2.648 15.531 -0.402 1 96.81 5 LEU B C 1
ATOM 710 O O . LEU B 1 5 ? 1.965 15.445 -1.424 1 96.81 5 LEU B O 1
ATOM 714 N N . PHE B 1 6 ? 3.592 14.664 -0.086 1 95.62 6 PHE B N 1
ATOM 715 C CA . PHE B 1 6 ? 3.74 13.414 -0.826 1 95.62 6 PHE B CA 1
ATOM 716 C C . PHE B 1 6 ? 2.732 12.375 -0.345 1 95.62 6 PHE B C 1
ATOM 718 O O . PHE B 1 6 ? 2.682 12.062 0.846 1 95.62 6 PHE B O 1
ATOM 725 N N . TYR B 1 7 ? 1.936 11.812 -1.241 1 92.38 7 TYR B N 1
ATOM 726 C CA . TYR B 1 7 ? 0.897 10.852 -0.895 1 92.38 7 TYR B CA 1
ATOM 727 C C . TYR B 1 7 ? 0.827 9.727 -1.926 1 92.38 7 TYR B C 1
ATOM 729 O O . TYR B 1 7 ? 1.608 9.703 -2.881 1 92.38 7 TYR B O 1
ATOM 737 N N . THR B 1 8 ? 0.025 8.758 -1.594 1 87.25 8 THR B N 1
ATOM 738 C CA . THR B 1 8 ? -0.165 7.672 -2.551 1 87.25 8 THR B CA 1
ATOM 739 C C . THR B 1 8 ? -1.649 7.41 -2.789 1 87.25 8 THR B C 1
ATOM 741 O O . THR B 1 8 ? -2.457 7.5 -1.859 1 87.25 8 THR B O 1
ATOM 744 N N . SER B 1 9 ? -2.166 7.316 -4.105 1 76.88 9 SER B N 1
ATOM 745 C CA . SER B 1 9 ? -3.541 7.031 -4.504 1 76.88 9 SER B CA 1
ATOM 746 C C . SER B 1 9 ? -3.811 5.531 -4.52 1 76.88 9 SER B C 1
ATOM 748 O O . SER B 1 9 ? -4.777 5.074 -5.141 1 76.88 9 SER B O 1
ATOM 750 N N . ILE B 1 10 ? -3.137 4.742 -3.781 1 75.44 10 ILE B N 1
ATOM 751 C CA . ILE B 1 10 ? -3.176 3.289 -3.883 1 75.44 10 ILE B CA 1
ATOM 752 C C . ILE B 1 10 ? -4.457 2.762 -3.242 1 75.44 10 ILE B C 1
ATOM 754 O O . ILE B 1 10 ? -4.812 1.594 -3.418 1 75.44 10 ILE B O 1
ATOM 758 N N . LYS B 1 11 ? -5.266 3.465 -2.57 1 75.44 11 LYS B N 1
ATOM 759 C CA . LYS B 1 11 ? -6.438 3.016 -1.826 1 75.44 11 LYS B CA 1
ATOM 760 C C . LYS B 1 11 ? -7.48 2.4 -2.758 1 75.44 11 LYS B C 1
ATOM 762 O O . LYS B 1 11 ? -7.996 1.314 -2.486 1 75.44 11 LYS B O 1
ATOM 767 N N . LYS B 1 12 ? -7.762 3.146 -3.771 1 81.5 12 LYS B N 1
ATOM 768 C CA . LYS B 1 12 ? -8.766 2.664 -4.711 1 81.5 12 LYS B CA 1
ATOM 769 C C . LYS B 1 12 ? -8.398 1.283 -5.246 1 81.5 12 LYS B C 1
ATOM 771 O O . LYS B 1 12 ? -9.266 0.408 -5.363 1 81.5 12 LYS B O 1
ATOM 776 N N . SER B 1 13 ? -7.066 1.104 -5.488 1 88.44 13 SER B N 1
ATOM 777 C CA . SER B 1 13 ? -6.598 -0.162 -6.043 1 88.44 13 SER B CA 1
ATOM 778 C C . SER B 1 13 ? -6.734 -1.294 -5.031 1 88.44 13 SER B C 1
ATOM 780 O O . SER B 1 13 ? -7.184 -2.389 -5.375 1 88.44 13 SER B O 1
ATOM 782 N N . GLN B 1 14 ? -6.41 -1.014 -3.811 1 91.94 14 GLN B N 1
ATOM 783 C CA . GLN B 1 14 ? -6.523 -2.029 -2.771 1 91.94 14 GLN B CA 1
ATOM 784 C C . GLN B 1 14 ? -7.98 -2.391 -2.508 1 91.94 14 GLN B C 1
ATOM 786 O O . GLN B 1 14 ? -8.312 -3.566 -2.338 1 91.94 14 GLN B O 1
ATOM 791 N N . ASP B 1 15 ? -8.867 -1.392 -2.467 1 91.19 15 ASP B N 1
ATOM 792 C CA . ASP B 1 15 ? -10.297 -1.625 -2.248 1 91.19 15 ASP B CA 1
ATOM 793 C C . ASP B 1 15 ? -10.891 -2.48 -3.365 1 91.19 15 ASP B C 1
ATOM 795 O O . ASP B 1 15 ? -11.719 -3.354 -3.109 1 91.19 15 ASP B O 1
ATOM 799 N N . LYS B 1 16 ? -10.422 -2.193 -4.555 1 93.56 16 LYS B N 1
ATOM 800 C CA . LYS B 1 16 ? -10.914 -2.967 -5.688 1 93.56 16 LYS B CA 1
ATOM 801 C C . LYS B 1 16 ? -10.508 -4.434 -5.574 1 93.56 16 LYS B C 1
ATOM 803 O O . LYS B 1 16 ? -11.328 -5.328 -5.789 1 93.56 16 LYS B O 1
ATOM 808 N N . ILE B 1 17 ? -9.297 -4.703 -5.246 1 96.12 17 ILE B N 1
ATOM 809 C CA . ILE B 1 17 ? -8.82 -6.074 -5.082 1 96.12 17 ILE B CA 1
ATOM 810 C C . ILE B 1 17 ? -9.641 -6.781 -4.008 1 96.12 17 ILE B C 1
ATOM 812 O O . ILE B 1 17 ? -10.141 -7.887 -4.234 1 96.12 17 ILE B O 1
ATOM 816 N N . LYS B 1 18 ? -9.719 -6.109 -2.871 1 95.81 18 LYS B N 1
ATOM 817 C CA . LYS B 1 18 ? -10.461 -6.676 -1.751 1 95.81 18 LYS B CA 1
ATOM 818 C C . LYS B 1 18 ? -11.891 -7.016 -2.16 1 95.81 18 LYS B C 1
ATOM 820 O O . LYS B 1 18 ? -12.375 -8.117 -1.896 1 95.81 18 LYS B O 1
ATOM 825 N N . ALA B 1 19 ? -12.625 -6.09 -2.779 1 95.94 19 ALA B N 1
ATOM 826 C CA . ALA B 1 19 ? -14.008 -6.258 -3.203 1 95.94 19 ALA B CA 1
ATOM 827 C C . ALA B 1 19 ? -14.156 -7.457 -4.137 1 95.94 19 ALA B C 1
ATOM 829 O O . ALA B 1 19 ? -15.102 -8.242 -4.008 1 95.94 19 ALA B O 1
ATOM 830 N N . VAL B 1 20 ? -13.258 -7.57 -5.086 1 96.31 20 VAL B N 1
ATOM 831 C CA . VAL B 1 20 ? -13.297 -8.648 -6.07 1 96.31 20 VAL B CA 1
ATOM 832 C C . VAL B 1 20 ? -13.094 -9.992 -5.379 1 96.31 20 VAL B C 1
ATOM 834 O O . VAL B 1 20 ? -13.844 -10.938 -5.617 1 96.31 20 VAL B O 1
ATOM 837 N N . LEU B 1 21 ? -12.07 -10.102 -4.559 1 95.94 21 LEU B N 1
ATOM 838 C CA . LEU B 1 21 ? -11.797 -11.336 -3.836 1 95.94 21 LEU B CA 1
ATOM 839 C C . LEU B 1 21 ? -12.984 -11.734 -2.965 1 95.94 21 LEU B C 1
ATOM 841 O O . LEU B 1 21 ? -13.367 -12.906 -2.922 1 95.94 21 LEU B O 1
ATOM 845 N N . GLU B 1 22 ? -13.602 -10.797 -2.295 1 96.81 22 GLU B N 1
ATOM 846 C CA . GLU B 1 22 ? -14.773 -11.055 -1.457 1 96.81 22 GLU B CA 1
ATOM 847 C C . GLU B 1 22 ? -15.969 -11.492 -2.297 1 96.81 22 GLU B C 1
ATOM 849 O O . GLU B 1 22 ? -16.688 -12.422 -1.929 1 96.81 22 GLU B O 1
ATOM 854 N N . SER B 1 23 ? -16.203 -10.703 -3.35 1 95.62 23 SER B N 1
ATOM 855 C CA . SER B 1 23 ? -17.312 -11.023 -4.234 1 95.62 23 SER B CA 1
ATOM 856 C C . SER B 1 23 ? -17.203 -12.445 -4.773 1 95.62 23 SER B C 1
ATOM 858 O O . SER B 1 23 ? -18.203 -13.133 -4.965 1 95.62 23 SER B O 1
ATOM 860 N N . LEU B 1 24 ? -15.977 -12.914 -5.094 1 93.38 24 LEU B N 1
ATOM 861 C CA . LEU B 1 24 ? -15.719 -14.242 -5.652 1 93.38 24 LEU B CA 1
ATOM 862 C C . LEU B 1 24 ? -15.539 -15.273 -4.543 1 93.38 24 LEU B C 1
ATOM 864 O O . LEU B 1 24 ? -15.266 -16.438 -4.816 1 93.38 24 LEU B O 1
ATOM 868 N N . LYS B 1 25 ? -15.641 -14.812 -3.248 1 94.62 25 LYS B N 1
ATOM 869 C CA . LYS B 1 25 ? -15.523 -15.68 -2.08 1 94.62 25 LYS B CA 1
ATOM 870 C C . LYS B 1 25 ? -14.156 -16.359 -2.039 1 94.62 25 LYS B C 1
ATOM 872 O O . LYS B 1 25 ? -14.055 -17.547 -1.719 1 94.62 25 LYS B O 1
ATOM 877 N N . ILE B 1 26 ? -13.203 -15.633 -2.443 1 93.31 26 ILE B N 1
ATOM 878 C CA . ILE B 1 26 ? -11.828 -16.109 -2.32 1 93.31 26 ILE B CA 1
ATOM 879 C C . ILE B 1 26 ? -11.258 -15.688 -0.97 1 93.31 26 ILE B C 1
ATOM 881 O O . ILE B 1 26 ? -11.156 -14.492 -0.677 1 93.31 26 ILE B O 1
ATOM 885 N N . PRO B 1 27 ? -10.867 -16.719 -0.206 1 95.12 27 PRO B N 1
ATOM 886 C CA . PRO B 1 27 ? -10.289 -16.375 1.099 1 95.12 27 PRO B CA 1
ATOM 887 C C . PRO B 1 27 ? -8.922 -15.703 0.983 1 95.12 27 PRO B C 1
ATOM 889 O O . PRO B 1 27 ? -8.117 -16.078 0.127 1 95.12 27 PRO B O 1
ATOM 892 N N . PHE B 1 28 ? -8.703 -14.719 1.834 1 96.38 28 PHE B N 1
ATOM 893 C CA . PHE B 1 28 ? -7.43 -14.008 1.858 1 96.38 28 PHE B CA 1
ATOM 894 C C . PHE B 1 28 ? -7.199 -13.359 3.219 1 96.38 28 PHE B C 1
ATOM 896 O O . PHE B 1 28 ? -8.133 -13.203 4.004 1 96.38 28 PHE B O 1
ATOM 903 N N . ILE B 1 29 ? -5.875 -13.086 3.443 1 96.44 29 ILE B N 1
ATOM 904 C CA . ILE B 1 29 ? -5.48 -12.352 4.641 1 96.44 29 ILE B CA 1
ATOM 905 C C . ILE B 1 29 ? -5.004 -10.953 4.25 1 96.44 29 ILE B C 1
ATOM 907 O O . ILE B 1 29 ? -4.398 -10.766 3.193 1 96.44 29 ILE B O 1
ATOM 911 N N . MET B 1 30 ? -5.367 -9.961 5.117 1 94.56 30 MET B N 1
ATOM 912 C CA . MET B 1 30 ? -4.922 -8.586 4.898 1 94.56 30 MET B CA 1
ATOM 913 C C . MET B 1 30 ? -3.748 -8.242 5.812 1 94.56 30 MET B C 1
ATOM 915 O O . MET B 1 30 ? -3.812 -8.469 7.023 1 94.56 30 MET B O 1
ATOM 919 N N . VAL B 1 31 ? -2.604 -7.805 5.25 1 94.44 31 VAL B N 1
ATOM 920 C CA . VAL B 1 31 ? -1.429 -7.395 6.012 1 94.44 31 VAL B CA 1
ATOM 921 C C . VAL B 1 31 ? -1.149 -5.91 5.773 1 94.44 31 VAL B C 1
ATOM 923 O O . VAL B 1 31 ? -0.85 -5.504 4.648 1 94.44 31 VAL B O 1
ATOM 926 N N . ASP B 1 32 ? -1.276 -5.055 6.824 1 92 32 ASP B N 1
ATOM 927 C CA . ASP B 1 32 ? -1.011 -3.619 6.758 1 92 32 ASP B CA 1
ATOM 928 C C . ASP B 1 32 ? 0.477 -3.328 6.941 1 92 32 ASP B C 1
ATOM 930 O O . ASP B 1 32 ? 1.004 -3.439 8.055 1 92 32 ASP B O 1
ATOM 934 N N . ILE B 1 33 ? 1.151 -2.84 5.891 1 90.19 33 ILE B N 1
ATOM 935 C CA . ILE B 1 33 ? 2.6 -2.676 5.938 1 90.19 33 ILE B CA 1
ATOM 936 C C . ILE B 1 33 ? 2.947 -1.317 6.539 1 90.19 33 ILE B C 1
ATOM 938 O O . ILE B 1 33 ? 4.117 -1.028 6.805 1 90.19 33 ILE B O 1
ATOM 942 N N . ALA B 1 34 ? 1.956 -0.43 6.688 1 83.62 34 ALA B N 1
ATOM 943 C CA . ALA B 1 34 ? 2.209 0.86 7.324 1 83.62 34 ALA B CA 1
ATOM 944 C C . ALA B 1 34 ? 2.467 0.694 8.82 1 83.62 34 ALA B C 1
ATOM 946 O O . ALA B 1 34 ? 3.115 1.539 9.438 1 83.62 34 ALA B O 1
ATOM 947 N N . GLN B 1 35 ? 2.055 -0.418 9.43 1 81.62 35 GLN B N 1
ATOM 948 C CA . GLN B 1 35 ? 2.098 -0.603 10.875 1 81.62 35 GLN B CA 1
ATOM 949 C C . GLN B 1 35 ? 3.334 -1.394 11.297 1 81.62 35 GLN B C 1
ATOM 951 O O . GLN B 1 35 ? 3.652 -1.478 12.484 1 81.62 35 GLN B O 1
ATOM 956 N N . SER B 1 36 ? 4.156 -1.9 10.328 1 85.5 36 SER B N 1
ATOM 957 C CA . SER B 1 36 ? 5.266 -2.785 10.664 1 85.5 36 SER B CA 1
ATOM 958 C C . SER B 1 36 ? 6.352 -2.742 9.594 1 85.5 36 SER B C 1
ATOM 960 O O . SER B 1 36 ? 6.113 -3.115 8.445 1 85.5 36 SER B O 1
ATOM 962 N N . SER B 1 37 ? 7.504 -2.375 10.062 1 88.5 37 SER B N 1
ATOM 963 C CA . SER B 1 37 ? 8.664 -2.445 9.18 1 88.5 37 SER B CA 1
ATOM 964 C C . SER B 1 37 ? 8.961 -3.885 8.773 1 88.5 37 SER B C 1
ATOM 966 O O . SER B 1 37 ? 9.406 -4.141 7.652 1 88.5 37 SER B O 1
ATOM 968 N N . GLU B 1 38 ? 8.719 -4.711 9.641 1 93.94 38 GLU B N 1
ATOM 969 C CA . GLU B 1 38 ? 8.938 -6.125 9.352 1 93.94 38 GLU B CA 1
ATOM 970 C C . GLU B 1 38 ? 8.023 -6.617 8.242 1 93.94 38 GLU B C 1
ATOM 972 O O . GLU B 1 38 ? 8.469 -7.324 7.332 1 93.94 38 GLU B O 1
ATOM 977 N N . ASP B 1 39 ? 6.773 -6.332 8.328 1 94.31 39 ASP B N 1
ATOM 978 C CA . ASP B 1 39 ? 5.824 -6.723 7.293 1 94.31 39 ASP B CA 1
ATOM 979 C C . ASP B 1 39 ? 6.195 -6.102 5.945 1 94.31 39 ASP B C 1
ATOM 981 O O . ASP B 1 39 ? 6.066 -6.75 4.906 1 94.31 39 ASP B O 1
ATOM 985 N N . ARG B 1 40 ? 6.641 -4.871 5.977 1 92 40 ARG B N 1
ATOM 986 C CA . ARG B 1 40 ? 7.094 -4.184 4.773 1 92 40 ARG B CA 1
ATOM 987 C C . ARG B 1 40 ? 8.273 -4.906 4.137 1 92 40 ARG B C 1
ATOM 989 O O . ARG B 1 40 ? 8.289 -5.133 2.926 1 92 40 ARG B O 1
ATOM 996 N N . GLU B 1 41 ? 9.25 -5.305 4.992 1 94.38 41 GLU B N 1
ATOM 997 C CA . GLU B 1 41 ? 10.414 -6.039 4.5 1 94.38 41 GLU B CA 1
ATOM 998 C C . GLU B 1 41 ? 10.016 -7.391 3.918 1 94.38 41 GLU B C 1
ATOM 1000 O O . GLU B 1 41 ? 10.531 -7.801 2.877 1 94.38 41 GLU B O 1
ATOM 1005 N N . THR B 1 42 ? 9.172 -7.992 4.527 1 96 42 THR B N 1
ATOM 1006 C CA . THR B 1 42 ? 8.68 -9.273 4.047 1 96 42 THR B CA 1
ATOM 1007 C C . THR B 1 42 ? 8.031 -9.125 2.67 1 96 42 THR B C 1
ATOM 1009 O O . THR B 1 42 ? 8.336 -9.891 1.751 1 96 42 THR B O 1
ATOM 1012 N N . MET B 1 43 ? 7.164 -8.148 2.518 1 96.12 43 MET B N 1
ATOM 1013 C CA . MET B 1 43 ? 6.523 -7.891 1.232 1 96.12 43 MET B CA 1
ATOM 1014 C C . MET B 1 43 ? 7.562 -7.66 0.141 1 96.12 43 MET B C 1
ATOM 1016 O O . MET B 1 43 ? 7.488 -8.266 -0.929 1 96.12 43 MET B O 1
ATOM 1020 N N . ARG B 1 44 ? 8.516 -6.82 0.484 1 95.75 44 ARG B N 1
ATOM 1021 C CA . ARG B 1 44 ? 9.523 -6.449 -0.504 1 95.75 44 ARG B CA 1
ATOM 1022 C C . ARG B 1 44 ? 10.398 -7.641 -0.861 1 95.75 44 ARG B C 1
ATOM 1024 O O . ARG B 1 44 ? 10.836 -7.781 -2.008 1 95.75 44 ARG B O 1
ATOM 1031 N N . ARG B 1 45 ? 10.719 -8.438 0.149 1 96.56 45 ARG B N 1
ATOM 1032 C CA . ARG B 1 45 ? 11.453 -9.68 -0.102 1 96.56 45 ARG B CA 1
ATOM 1033 C C . ARG B 1 45 ? 10.68 -10.594 -1.045 1 96.56 45 ARG B C 1
ATOM 1035 O O . ARG B 1 45 ? 11.234 -11.094 -2.025 1 96.56 45 ARG B O 1
ATOM 1042 N N . ILE B 1 46 ? 9.438 -10.797 -0.783 1 95.69 46 ILE B N 1
ATOM 1043 C CA . ILE B 1 46 ? 8.594 -11.68 -1.582 1 95.69 46 ILE B CA 1
ATOM 1044 C C . ILE B 1 46 ? 8.484 -11.141 -3.006 1 95.69 46 ILE B C 1
ATOM 1046 O O . ILE B 1 46 ? 8.562 -11.898 -3.973 1 95.69 46 ILE B O 1
ATOM 1050 N N . CYS B 1 47 ? 8.289 -9.883 -3.148 1 94.56 47 CYS B N 1
ATOM 1051 C CA . CYS B 1 4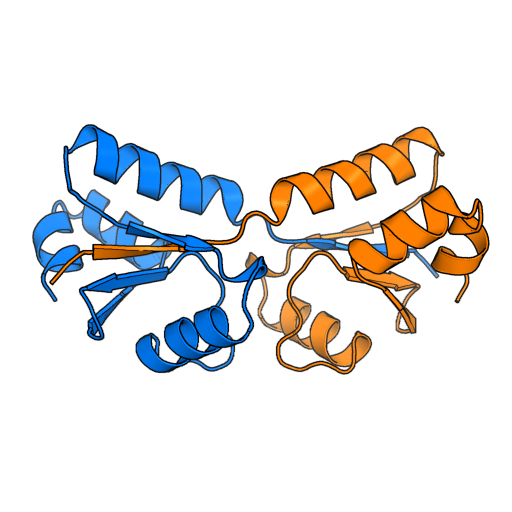7 ? 8.156 -9.211 -4.434 1 94.56 47 CYS B CA 1
ATOM 1052 C C . CYS B 1 47 ? 9.469 -9.227 -5.203 1 94.56 47 CYS B C 1
ATOM 1054 O O . CYS B 1 47 ? 9.484 -9.055 -6.422 1 94.56 47 CYS B O 1
ATOM 1056 N N . GLY B 1 48 ? 10.609 -9.336 -4.473 1 94.19 48 GLY B N 1
ATOM 1057 C CA . GLY B 1 48 ? 11.922 -9.188 -5.078 1 94.19 48 GLY B CA 1
ATOM 1058 C C . GLY B 1 48 ? 12.242 -7.758 -5.477 1 94.19 48 GLY B C 1
ATOM 1059 O O . GLY B 1 48 ? 12.945 -7.523 -6.461 1 94.19 48 GLY B O 1
ATOM 1060 N N . ASN B 1 49 ? 11.617 -6.773 -4.863 1 91.75 49 ASN B N 1
ATOM 1061 C CA . ASN B 1 49 ? 11.734 -5.344 -5.133 1 91.75 49 ASN B CA 1
ATOM 1062 C C . ASN B 1 49 ? 11.781 -4.531 -3.846 1 91.75 49 ASN B C 1
ATOM 1064 O O . ASN B 1 49 ? 10.766 -4.371 -3.164 1 91.75 49 ASN B O 1
ATOM 1068 N N . PRO B 1 50 ? 13.039 -4.016 -3.561 1 88.94 50 PRO B N 1
ATOM 1069 C CA . PRO B 1 50 ? 13.234 -3.312 -2.291 1 88.94 50 PRO B CA 1
ATOM 1070 C C . PRO B 1 50 ? 12.43 -2.021 -2.197 1 88.94 50 PRO B C 1
ATOM 1072 O O . PRO B 1 50 ? 12.297 -1.447 -1.114 1 88.94 50 PRO B O 1
ATOM 1075 N N . THR B 1 51 ? 11.797 -1.563 -3.281 1 85.69 51 THR B N 1
ATOM 1076 C CA . THR B 1 51 ? 11.062 -0.302 -3.26 1 85.69 51 THR B CA 1
ATOM 1077 C C . THR B 1 51 ? 9.602 -0.522 -3.625 1 85.69 51 THR B C 1
ATOM 1079 O O . THR B 1 51 ? 8.898 0.424 -3.982 1 85.69 51 THR B O 1
ATOM 1082 N N . ALA B 1 52 ? 9.188 -1.826 -3.555 1 89.44 52 ALA B N 1
ATOM 1083 C CA . ALA B 1 52 ? 7.812 -2.152 -3.928 1 89.44 52 ALA B CA 1
ATOM 1084 C C . ALA B 1 52 ? 6.812 -1.389 -3.062 1 89.44 52 ALA B C 1
ATOM 1086 O O . ALA B 1 52 ? 7.004 -1.255 -1.853 1 89.44 52 ALA B O 1
ATOM 1087 N N . LEU B 1 53 ? 5.73 -0.868 -3.656 1 89.12 53 LEU B N 1
ATOM 1088 C CA . LEU B 1 53 ? 4.605 -0.241 -2.969 1 89.12 53 LEU B CA 1
ATOM 1089 C C . LEU B 1 53 ? 3.391 -1.162 -2.963 1 89.12 53 LEU B C 1
ATOM 1091 O O . LEU B 1 53 ? 3.207 -1.962 -3.883 1 89.12 53 LEU B O 1
ATOM 1095 N N . PRO B 1 54 ? 2.645 -1.092 -1.915 1 92 54 PRO B N 1
ATOM 1096 C CA . PRO B 1 54 ? 1.366 -1.81 -1.937 1 92 54 PRO B CA 1
ATOM 1097 C C . PRO B 1 54 ? 0.365 -1.201 -2.916 1 92 54 PRO B C 1
ATOM 1099 O O . PRO B 1 54 ? 0.563 -0.08 -3.391 1 92 54 PRO B O 1
ATOM 1102 N N . PRO B 1 55 ? -0.623 -1.908 -3.279 1 94.19 55 PRO B N 1
ATOM 1103 C CA . PRO B 1 55 ? -0.949 -3.264 -2.83 1 94.19 55 PRO B CA 1
ATOM 1104 C C . PRO B 1 55 ? -0.152 -4.34 -3.566 1 94.19 55 PRO B C 1
ATOM 1106 O O . PRO B 1 55 ? 0.245 -4.137 -4.715 1 94.19 55 PRO B O 1
ATOM 1109 N N . GLN B 1 56 ? 0.164 -5.418 -2.957 1 96 56 GLN B N 1
ATOM 1110 C CA . GLN B 1 56 ? 0.826 -6.598 -3.504 1 96 56 GLN B CA 1
ATOM 1111 C C . GLN B 1 56 ? 0.108 -7.875 -3.082 1 96 56 GLN B C 1
ATOM 1113 O O . GLN B 1 56 ? -0.466 -7.941 -1.993 1 96 56 GLN B O 1
ATOM 1118 N N . LEU B 1 57 ? 0.092 -8.773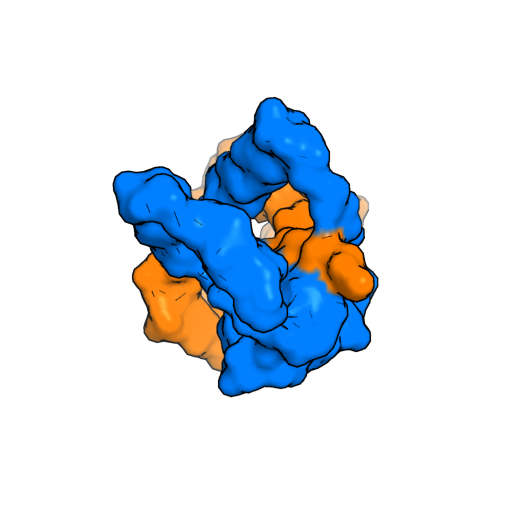 -3.99 1 97.38 57 LEU B N 1
ATOM 1119 C CA . LEU B 1 57 ? -0.529 -10.07 -3.723 1 97.38 57 LEU B CA 1
ATOM 1120 C C . LEU B 1 57 ? 0.509 -11.18 -3.74 1 97.38 57 LEU B C 1
ATOM 1122 O O . LEU B 1 57 ? 1.403 -11.195 -4.59 1 97.38 57 LEU B O 1
ATOM 1126 N N . ALA B 1 58 ? 0.364 -12.109 -2.764 1 96.88 58 ALA B N 1
ATOM 1127 C CA . ALA B 1 58 ? 1.236 -13.281 -2.668 1 96.88 58 ALA B CA 1
ATOM 1128 C C . ALA B 1 58 ? 0.486 -14.477 -2.096 1 96.88 58 ALA B C 1
ATOM 1130 O O . ALA B 1 58 ? -0.446 -14.32 -1.306 1 96.88 58 ALA B O 1
ATOM 1131 N N . HIS B 1 59 ? 0.814 -15.547 -2.559 1 95.38 59 HIS B N 1
ATOM 1132 C CA . HIS B 1 59 ? 0.427 -16.812 -1.94 1 95.38 59 HIS B CA 1
ATOM 1133 C C . HIS B 1 59 ? 1.567 -17.391 -1.11 1 95.38 59 HIS B C 1
ATOM 1135 O O . HIS B 1 59 ? 2.449 -18.062 -1.646 1 95.38 59 HIS B O 1
ATOM 1141 N N . GLY B 1 60 ? 1.431 -17.219 0.213 1 91.5 60 GLY B N 1
ATOM 1142 C CA . GLY B 1 60 ? 2.607 -17.516 1.011 1 91.5 60 GLY B CA 1
ATOM 1143 C C . GLY B 1 60 ? 3.824 -16.703 0.615 1 91.5 60 GLY B C 1
ATOM 1144 O O . GLY B 1 60 ? 3.775 -15.469 0.6 1 91.5 60 GLY B O 1
ATOM 1145 N N . ASP B 1 61 ? 4.898 -17.344 0.152 1 92.88 61 ASP B N 1
ATOM 1146 C CA . ASP B 1 61 ? 6.129 -16.656 -0.237 1 92.88 61 ASP B CA 1
ATOM 1147 C C . ASP B 1 61 ? 6.23 -16.547 -1.756 1 92.88 61 ASP B C 1
ATOM 1149 O O . ASP B 1 61 ? 7.27 -16.141 -2.281 1 92.88 61 ASP B O 1
ATOM 1153 N N . VAL B 1 62 ? 5.254 -16.891 -2.328 1 93.94 62 VAL B N 1
ATOM 1154 C CA . VAL B 1 62 ? 5.258 -16.828 -3.785 1 93.94 62 VAL B CA 1
ATOM 1155 C C . VAL B 1 62 ? 4.551 -15.555 -4.246 1 93.94 62 VAL B C 1
ATOM 1157 O O . VAL B 1 62 ? 3.359 -15.375 -3.99 1 93.94 62 VAL B O 1
ATOM 1160 N N . TYR B 1 63 ? 5.273 -14.781 -4.961 1 96.69 63 TYR B N 1
ATOM 1161 C CA . TYR B 1 63 ? 4.746 -13.516 -5.453 1 96.69 63 TYR B CA 1
ATOM 1162 C C . TYR B 1 63 ? 3.738 -13.75 -6.578 1 96.69 63 TYR B C 1
ATOM 1164 O O . TYR B 1 63 ? 4.008 -14.5 -7.516 1 96.69 63 TYR B O 1
ATOM 1172 N N . CYS B 1 64 ? 2.566 -13.125 -6.469 1 96.38 64 CYS B N 1
ATOM 1173 C CA . CYS B 1 64 ? 1.561 -13.188 -7.523 1 96.38 64 CYS B CA 1
ATOM 1174 C C . CYS B 1 64 ? 1.641 -11.961 -8.43 1 96.38 64 CYS B C 1
ATOM 1176 O O . CYS B 1 64 ? 1.632 -12.086 -9.656 1 96.38 64 CYS B O 1
ATOM 1178 N N . GLY B 1 65 ? 1.636 -10.766 -7.84 1 95.81 65 GLY B N 1
ATOM 1179 C CA . GLY B 1 65 ? 1.685 -9.562 -8.656 1 95.81 65 GLY B CA 1
ATOM 1180 C C . GLY B 1 65 ? 1.116 -8.344 -7.961 1 95.81 65 GLY B C 1
ATOM 1181 O O . GLY B 1 65 ? 0.692 -8.422 -6.805 1 95.81 65 GLY B O 1
ATOM 1182 N N . ASP B 1 66 ? 1.21 -7.207 -8.695 1 94.69 66 ASP B N 1
ATOM 1183 C CA . ASP B 1 66 ? 0.655 -5.941 -8.219 1 94.69 66 ASP B CA 1
ATOM 1184 C C . ASP B 1 66 ? -0.75 -5.715 -8.773 1 94.69 66 ASP B C 1
ATOM 1186 O O . ASP B 1 66 ? -1.367 -6.641 -9.305 1 94.69 66 ASP B O 1
ATOM 1190 N N . PHE B 1 67 ? -1.304 -4.473 -8.609 1 93.62 67 PHE B N 1
ATOM 1191 C CA . PHE B 1 67 ? -2.656 -4.137 -9.039 1 93.62 67 PHE B CA 1
ATOM 1192 C C . PHE B 1 67 ? -2.789 -4.254 -10.547 1 93.62 67 PHE B C 1
ATOM 1194 O O . PHE B 1 67 ? -3.795 -4.758 -11.055 1 93.62 67 PHE B O 1
ATOM 1201 N N . ALA B 1 68 ? -1.772 -3.748 -11.281 1 93.38 68 ALA B N 1
ATOM 1202 C CA . ALA B 1 68 ? -1.811 -3.836 -12.742 1 93.38 68 ALA B CA 1
ATOM 1203 C C . ALA B 1 68 ? -1.936 -5.285 -13.203 1 93.38 68 ALA B C 1
ATOM 1205 O O . ALA B 1 68 ? -2.744 -5.598 -14.078 1 93.38 68 ALA B O 1
ATOM 1206 N N . ALA B 1 69 ? -1.12 -6.117 -12.664 1 95.06 69 ALA B N 1
ATOM 1207 C CA . ALA B 1 69 ? -1.171 -7.543 -12.992 1 95.06 69 ALA B CA 1
ATOM 1208 C C . ALA B 1 69 ? -2.523 -8.141 -12.617 1 95.06 69 ALA B C 1
ATOM 1210 O O . ALA B 1 69 ? -3.064 -8.969 -13.352 1 95.06 69 ALA B O 1
ATOM 1211 N N . PHE B 1 70 ? -3.014 -7.844 -11.555 1 96.75 70 PHE B N 1
ATOM 1212 C CA . PHE B 1 70 ? -4.32 -8.305 -11.094 1 96.75 70 PHE B CA 1
ATOM 1213 C C . PHE B 1 70 ? -5.41 -7.914 -12.086 1 96.75 70 PHE B C 1
ATOM 1215 O O . PHE B 1 70 ? -6.23 -8.75 -12.469 1 96.75 70 PHE B O 1
ATOM 1222 N N . GLU B 1 71 ? -5.492 -6.602 -12.445 1 95.19 71 GLU B N 1
ATOM 1223 C CA . GLU B 1 71 ? -6.48 -6.125 -13.406 1 95.19 71 GLU B CA 1
ATOM 1224 C C . GLU B 1 71 ? -6.375 -6.883 -14.727 1 95.19 71 GLU B C 1
ATOM 1226 O O . GLU B 1 71 ? -7.391 -7.227 -15.336 1 95.19 71 GLU B O 1
ATOM 1231 N N . ASN B 1 72 ? -5.125 -7.082 -15.156 1 96.88 72 ASN B N 1
ATOM 1232 C CA . ASN B 1 72 ? -4.914 -7.84 -16.391 1 96.88 72 ASN B CA 1
ATOM 1233 C C . ASN B 1 72 ? -5.473 -9.258 -16.281 1 96.88 72 ASN B C 1
ATOM 1235 O O . ASN B 1 72 ? -6.066 -9.766 -17.219 1 96.88 72 ASN B O 1
ATOM 1239 N N . ALA B 1 73 ? -5.176 -9.883 -15.156 1 95.81 73 ALA B N 1
ATOM 1240 C CA . ALA B 1 73 ? -5.668 -11.234 -14.914 1 95.81 73 ALA B CA 1
ATOM 1241 C C . ALA B 1 73 ? -7.191 -11.281 -14.969 1 95.81 73 ALA B C 1
ATOM 1243 O O . ALA B 1 73 ? -7.773 -12.227 -15.492 1 95.81 73 ALA B O 1
ATOM 1244 N N . ILE B 1 74 ? -7.914 -10.281 -14.367 1 93.94 74 ILE B N 1
ATOM 1245 C CA . ILE B 1 74 ? -9.367 -10.188 -14.398 1 93.94 74 ILE B CA 1
ATOM 1246 C C . ILE B 1 74 ? -9.844 -10.047 -15.844 1 93.94 74 ILE B C 1
ATOM 1248 O O . ILE B 1 74 ? -10.758 -10.75 -16.281 1 93.94 74 ILE B O 1
ATOM 1252 N N . GLU B 1 75 ? -9.219 -9.188 -16.562 1 94.75 75 GLU B N 1
ATOM 1253 C CA . GLU B 1 75 ? -9.586 -8.898 -17.953 1 94.75 75 GLU B CA 1
ATOM 1254 C C . GLU B 1 75 ? -9.422 -10.141 -18.828 1 94.75 75 GLU B C 1
ATOM 1256 O O . GLU B 1 75 ? -10.227 -10.375 -19.734 1 94.75 75 GLU B O 1
ATOM 1261 N N . GLU B 1 76 ? -8.469 -10.859 -18.609 1 95.38 76 GLU B N 1
ATOM 1262 C CA . GLU B 1 76 ? -8.164 -12.055 -19.391 1 95.38 76 GLU B CA 1
ATOM 1263 C C . GLU B 1 76 ? -8.859 -13.281 -18.828 1 95.38 76 GLU B C 1
ATOM 1265 O O . GLU B 1 76 ? -8.641 -14.398 -19.297 1 95.38 76 GLU B O 1
ATOM 1270 N N . GLU B 1 77 ? -9.602 -13.094 -17.797 1 92.5 77 GLU B N 1
ATOM 1271 C CA . GLU B 1 77 ? -10.305 -14.195 -17.156 1 92.5 77 GLU B CA 1
ATOM 1272 C C . GLU B 1 77 ? -9.328 -15.258 -16.672 1 92.5 77 GLU B C 1
ATOM 1274 O O . GLU B 1 77 ? -9.57 -16.453 -16.844 1 92.5 77 GLU B O 1
ATOM 1279 N N . ARG B 1 78 ? -8.219 -14.914 -16.109 1 94 78 ARG B N 1
ATOM 1280 C CA . ARG B 1 78 ? -7.184 -15.82 -15.617 1 94 78 ARG B CA 1
ATOM 1281 C C . ARG B 1 78 ? -6.836 -15.508 -14.164 1 94 78 ARG B C 1
ATOM 1283 O O . ARG B 1 78 ? -5.672 -15.578 -13.766 1 94 78 ARG B O 1
ATOM 1290 N N . LEU B 1 79 ? -7.863 -15.086 -13.336 1 92.25 79 LEU B N 1
ATOM 1291 C CA . LEU B 1 79 ? -7.645 -14.703 -11.945 1 92.25 79 LEU B CA 1
ATOM 1292 C C . LEU B 1 79 ? -7.188 -15.891 -11.109 1 92.25 79 LEU B C 1
ATOM 1294 O O . LEU B 1 79 ? -6.27 -15.773 -10.297 1 92.25 79 LEU B O 1
ATOM 1298 N N . GLU B 1 80 ? -7.754 -17.062 -11.398 1 89.69 80 GLU B N 1
ATOM 1299 C CA . GLU B 1 80 ? -7.371 -18.266 -10.672 1 89.69 80 GLU B CA 1
ATOM 1300 C C . GLU B 1 80 ? -5.902 -18.609 -10.891 1 89.69 80 GLU B C 1
ATOM 1302 O O . GLU B 1 80 ? -5.191 -18.969 -9.945 1 89.69 80 GLU B O 1
ATOM 1307 N N . GLU B 1 81 ? -5.473 -18.516 -12.07 1 91.31 81 GLU B N 1
ATOM 1308 C CA . GLU B 1 81 ? -4.074 -18.766 -12.398 1 91.31 81 GLU B CA 1
ATOM 1309 C C . GLU B 1 81 ? -3.158 -17.734 -11.758 1 91.31 81 GLU B C 1
ATOM 1311 O O . GLU B 1 81 ? -2.059 -18.062 -11.305 1 91.31 81 GLU B O 1
ATOM 1316 N N . PHE B 1 82 ? -3.594 -16.516 -11.852 1 92.44 82 PHE B N 1
ATOM 1317 C CA . PHE B 1 82 ? -2.867 -15.391 -11.266 1 92.44 82 PHE B CA 1
ATOM 1318 C C . PHE B 1 82 ? -2.65 -15.609 -9.773 1 92.44 82 PHE B C 1
ATOM 1320 O O . PHE B 1 82 ? -1.576 -15.305 -9.25 1 92.44 82 PHE B O 1
ATOM 1327 N N . LEU B 1 83 ? -3.631 -16.172 -9.047 1 88.69 83 LEU B N 1
ATOM 1328 C CA . LEU B 1 83 ? -3.582 -16.328 -7.598 1 88.69 83 LEU B CA 1
ATOM 1329 C C . LEU B 1 83 ? -2.914 -17.641 -7.215 1 88.69 83 LEU B C 1
ATOM 1331 O O . LEU B 1 83 ? -2.621 -17.875 -6.043 1 88.69 83 LEU B O 1
ATOM 1335 N N . LYS B 1 84 ? -2.791 -18.688 -8.125 1 76.81 84 LYS B N 1
ATOM 1336 C CA . LYS B 1 84 ? -2.225 -20.016 -7.895 1 76.81 84 LYS B CA 1
ATOM 1337 C C . LYS B 1 84 ? -0.716 -20.016 -8.125 1 76.81 84 LYS B C 1
ATOM 1339 O O . LYS B 1 84 ? -0.032 -20.984 -7.789 1 76.81 84 LYS B O 1
ATOM 1344 N N . GLN B 1 85 ? -0.168 -18.844 -8.492 1 56.91 85 GLN B N 1
ATOM 1345 C CA . GLN B 1 85 ? 1.217 -19.094 -8.883 1 56.91 85 GLN B CA 1
ATOM 1346 C C . GLN B 1 85 ? 2.033 -19.641 -7.719 1 56.91 85 GLN B C 1
ATOM 1348 O O . GLN B 1 85 ? 1.706 -19.406 -6.555 1 56.91 85 GLN B O 1
#

Secondary structure (DSSP, 8-state):
--EEEEE--HHHHHHHHHHHHHHTT---EEEETTS-HHHHHHHHHHHT-TTPPSPEEEETTEEEE-HHHHHHHHHTT-HHHHHH-/--EEEEE--HHHHHHHHHHHHHHTT--EEEEETTS-HHHHHHHHHHHT-TT--S-EEEETTEEEE-HHHHHHHHHTT-HHHHHH-

Foldseek 3Di:
DDDDDDDDPCVVLVVVVVVVCVVVVNDDDDDDCVVDVVVLVLQCQLVVHNPDDDDFAADVSHGLGHSVSCVVCVVVVNNVVSNVD/DDDDDDDDPCVVLVVVVVVVCVVVVNDDDDDDCVVDVVVLVLQCQLVVHNPDDDDFADDVSHGLGHSVSCVVCVVVVNNVVSNVD

InterPro domains:
  IPR006993 SH3-binding, glutamic acid-rich protein [PF04908] (8-84)
  IPR036249 Thioredoxin-like superfamily [SSF52833] (1-84)
  IPR051033 SH3 domain-binding glutamic acid-rich protein [PTHR12232] (8-84)